Protein AF-A0A7X0CDZ0-F1 (afdb_monomer_lite)

Radius of gyration: 17.12 Å; chains: 1; bounding box: 44×34×47 Å

Organism: NCBI:txid373040

Foldseek 3Di:
DVVVVLVVLVVPLPADDPDDDDPDDDPDADAAEAEQEDAAPADLVVCVVVVPHDPSSVVLVVADDDVVSNHDYDYAGHPPDDGPDDDDD

pLDDT: mean 81.49, std 14.75, range [49.0, 97.25]

Sequence (89 aa):
MADDAALACVATNRDVSESPPSLFQDCRDVLHLSLFFDGTGNNWERDSATNSWSNVGRMFDAAIREKGKSIYPIYIAGVGTPYNGKAAS

Secondary structure (DSSP, 8-state):
-HHHHHHHHHHT--PPP-PPP-TT-------EEEEEEPPTT--HHHHTTTT---HHHHHHHTS---GGGTEEEEEEPPTTS---S----

Structure (mmCIF, N/CA/C/O backbone):
data_AF-A0A7X0CDZ0-F1
#
_entry.id   AF-A0A7X0CDZ0-F1
#
loop_
_atom_site.group_PDB
_atom_site.id
_atom_site.type_symbol
_atom_site.label_atom_id
_atom_site.label_alt_id
_atom_site.label_comp_id
_atom_site.label_asym_id
_atom_site.label_entity_id
_atom_site.label_seq_id
_atom_site.pdbx_PDB_ins_code
_atom_site.Cartn_x
_atom_site.Cartn_y
_atom_site.Cartn_z
_atom_site.occupancy
_atom_site.B_iso_or_equiv
_atom_site.auth_seq_id
_atom_site.auth_comp_id
_atom_site.auth_asym_id
_atom_site.auth_atom_id
_atom_site.pdbx_PDB_model_num
ATOM 1 N N . MET A 1 1 ? -7.113 16.362 -10.241 1.00 49.00 1 MET A N 1
ATOM 2 C CA . MET A 1 1 ? -6.554 16.318 -8.865 1.00 49.00 1 MET A CA 1
ATOM 3 C C . MET A 1 1 ? -6.190 14.904 -8.415 1.00 49.00 1 MET A C 1
ATOM 5 O O . MET A 1 1 ? -5.005 14.670 -8.262 1.00 49.00 1 MET A O 1
ATOM 9 N N . ALA A 1 2 ? -7.125 13.960 -8.208 1.00 50.09 2 ALA A N 1
ATOM 10 C CA . ALA A 1 2 ? -6.751 12.567 -7.879 1.00 50.09 2 ALA A CA 1
ATOM 11 C C . ALA A 1 2 ? -6.127 11.820 -9.079 1.00 50.09 2 ALA A C 1
ATOM 13 O O . ALA A 1 2 ? -5.177 11.063 -8.912 1.00 50.09 2 ALA A O 1
ATOM 14 N N . ASP A 1 3 ? -6.628 12.106 -10.282 1.00 59.75 3 ASP A N 1
ATOM 15 C CA . ASP A 1 3 ? -6.150 11.553 -11.555 1.00 59.75 3 ASP A CA 1
ATOM 16 C C . ASP A 1 3 ? -4.700 11.961 -11.868 1.00 59.75 3 ASP A C 1
ATOM 18 O O . ASP A 1 3 ? -3.842 11.109 -12.056 1.00 59.75 3 ASP A O 1
ATOM 22 N N . ASP A 1 4 ? -4.378 13.256 -11.778 1.00 58.44 4 ASP A N 1
ATOM 23 C CA . ASP A 1 4 ? -3.027 13.767 -12.060 1.00 58.44 4 ASP A CA 1
ATOM 24 C C . ASP A 1 4 ? -1.950 13.171 -11.142 1.00 58.44 4 ASP A C 1
ATOM 26 O O . ASP A 1 4 ? -0.826 12.934 -11.574 1.00 58.44 4 ASP A O 1
ATOM 30 N N . ALA A 1 5 ? -2.283 12.913 -9.872 1.00 57.03 5 ALA A N 1
ATOM 31 C CA . ALA A 1 5 ? -1.362 12.293 -8.922 1.00 57.03 5 ALA A CA 1
ATOM 32 C C . ALA A 1 5 ? -1.123 10.807 -9.243 1.00 57.03 5 ALA A C 1
ATOM 34 O O . ALA A 1 5 ? 0.009 10.328 -9.140 1.00 57.03 5 ALA A O 1
ATOM 35 N N . ALA A 1 6 ? -2.167 10.092 -9.675 1.00 57.34 6 ALA A N 1
ATOM 36 C CA . ALA A 1 6 ? -2.045 8.721 -10.158 1.00 57.34 6 ALA A CA 1
ATOM 37 C C . ALA A 1 6 ? -1.228 8.668 -11.462 1.00 57.34 6 ALA A C 1
ATOM 39 O O . ALA A 1 6 ? -0.289 7.879 -11.560 1.00 57.34 6 ALA A O 1
ATOM 40 N N . LEU A 1 7 ? -1.500 9.571 -12.410 1.00 60.31 7 LEU A N 1
ATOM 41 C CA . LEU A 1 7 ? -0.735 9.737 -13.650 1.00 60.31 7 LEU A CA 1
ATOM 42 C C . LEU A 1 7 ? 0.731 10.091 -13.389 1.00 60.31 7 LEU A C 1
ATOM 44 O O . LEU A 1 7 ? 1.614 9.549 -14.048 1.00 60.31 7 LEU A O 1
ATOM 48 N N . ALA A 1 8 ? 1.012 10.954 -12.413 1.00 61.09 8 ALA A N 1
ATOM 49 C CA . ALA A 1 8 ? 2.376 11.293 -12.024 1.00 61.09 8 ALA A CA 1
ATOM 50 C C . ALA A 1 8 ? 3.120 10.080 -11.447 1.00 61.09 8 ALA A C 1
ATOM 52 O O . ALA A 1 8 ? 4.274 9.858 -11.804 1.00 61.09 8 ALA A O 1
ATOM 53 N N . CYS A 1 9 ? 2.464 9.254 -10.621 1.00 57.25 9 CYS A N 1
ATOM 54 C CA . CYS A 1 9 ? 3.048 7.989 -10.162 1.00 57.25 9 CYS A CA 1
ATOM 55 C C . CYS A 1 9 ? 3.376 7.059 -11.339 1.00 57.25 9 CYS A C 1
ATOM 57 O O . CYS A 1 9 ? 4.498 6.558 -11.410 1.00 57.25 9 CYS A O 1
ATOM 59 N N . VAL A 1 10 ? 2.459 6.902 -12.302 1.00 60.50 10 VAL A N 1
ATOM 60 C CA . VAL A 1 10 ? 2.713 6.120 -13.529 1.00 60.50 10 VAL A CA 1
ATOM 61 C C . VAL A 1 10 ? 3.878 6.707 -14.329 1.00 60.50 10 VAL A C 1
ATOM 63 O O . VAL A 1 10 ? 4.736 5.973 -14.801 1.00 60.50 10 VAL A O 1
ATOM 66 N N . ALA A 1 11 ? 3.960 8.031 -14.460 1.00 58.66 11 ALA A N 1
ATOM 67 C CA . ALA A 1 11 ? 5.019 8.694 -15.220 1.00 58.66 11 ALA A CA 1
ATOM 68 C C . ALA A 1 11 ? 6.404 8.593 -14.555 1.00 58.66 11 ALA A C 1
ATOM 70 O O . ALA A 1 11 ? 7.423 8.752 -15.227 1.00 58.66 11 ALA A O 1
ATOM 71 N N . THR A 1 12 ? 6.467 8.323 -13.245 1.00 56.56 12 THR A N 1
ATOM 72 C CA . THR A 1 12 ? 7.736 8.044 -12.557 1.00 56.56 12 THR A CA 1
ATOM 73 C C . THR A 1 12 ? 8.244 6.617 -12.753 1.00 56.56 12 THR A C 1
ATOM 75 O O . THR A 1 12 ? 9.400 6.370 -12.400 1.00 56.56 12 THR A O 1
ATOM 78 N N . ASN A 1 13 ? 7.452 5.713 -13.349 1.00 60.72 13 ASN A N 1
ATOM 79 C CA . ASN A 1 13 ? 7.911 4.393 -13.786 1.00 60.72 13 ASN A CA 1
ATOM 80 C C . ASN A 1 13 ? 8.901 4.536 -14.949 1.00 60.72 13 ASN A C 1
ATOM 82 O O . ASN A 1 13 ? 8.541 4.494 -16.124 1.00 60.72 13 ASN A O 1
ATOM 86 N N . ARG A 1 14 ? 10.176 4.768 -14.618 1.00 61.44 14 ARG A N 1
ATOM 87 C CA . ARG A 1 14 ? 11.292 4.685 -15.567 1.00 61.44 14 ARG A CA 1
ATOM 88 C C . ARG A 1 14 ? 11.620 3.213 -15.797 1.00 61.44 14 ARG A C 1
ATOM 90 O O . ARG A 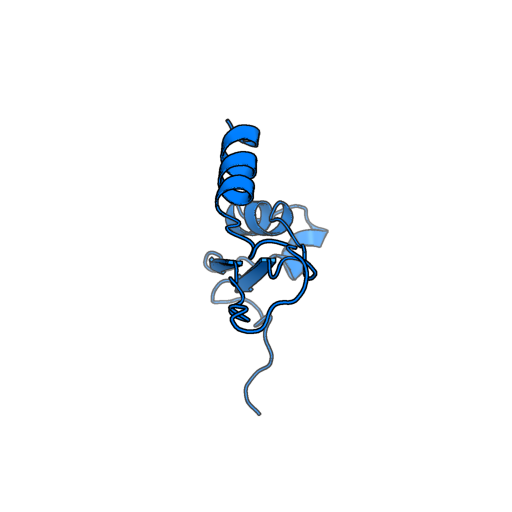1 14 ? 12.637 2.730 -15.312 1.00 61.44 14 ARG A O 1
ATOM 97 N N . ASP A 1 15 ? 10.750 2.517 -16.516 1.00 59.72 15 ASP A N 1
ATOM 98 C CA . ASP A 1 15 ? 11.029 1.151 -16.953 1.00 59.72 15 ASP A CA 1
ATOM 99 C C . ASP A 1 15 ? 12.223 1.149 -17.922 1.00 59.72 15 ASP A C 1
ATOM 101 O O . ASP A 1 15 ? 12.458 2.106 -18.673 1.00 59.72 15 ASP A O 1
ATOM 105 N N . VAL A 1 16 ? 13.017 0.079 -17.884 1.00 61.56 16 VAL A N 1
ATOM 106 C CA . VAL A 1 16 ? 14.122 -0.110 -18.828 1.00 61.56 16 VAL A CA 1
ATOM 107 C C . VAL A 1 16 ? 13.552 -0.314 -20.225 1.00 61.56 16 VAL A C 1
ATOM 109 O O . VAL A 1 16 ? 12.533 -0.974 -20.405 1.00 61.56 16 VAL A O 1
ATOM 112 N N . SER A 1 17 ? 14.182 0.303 -21.228 1.00 66.12 17 SER A N 1
ATOM 113 C CA . SER A 1 17 ? 13.661 0.267 -22.595 1.00 66.12 17 SER A CA 1
ATOM 114 C C . SER A 1 17 ? 13.528 -1.177 -23.089 1.00 66.12 17 SER A C 1
ATOM 116 O O . SER A 1 17 ? 14.501 -1.927 -23.005 1.00 66.12 17 SER A O 1
ATOM 118 N N . GLU A 1 18 ? 12.399 -1.526 -23.711 1.00 67.31 18 GLU A N 1
ATOM 119 C CA . GLU A 1 18 ? 12.173 -2.835 -24.356 1.00 67.31 18 GLU A CA 1
ATOM 120 C C . GLU A 1 18 ? 12.981 -3.026 -25.660 1.00 67.31 18 GLU A C 1
ATOM 122 O O . GLU A 1 18 ? 12.570 -3.732 -26.582 1.00 67.31 18 GLU A O 1
ATOM 127 N N . SER A 1 19 ? 14.123 -2.350 -25.800 1.00 68.06 19 SER A N 1
ATOM 128 C CA . SER A 1 19 ? 14.923 -2.422 -27.018 1.00 68.06 19 SER A CA 1
ATOM 129 C C . SER A 1 19 ? 15.561 -3.814 -27.195 1.00 68.06 19 SER A C 1
ATOM 131 O O . SER A 1 19 ? 15.855 -4.496 -26.208 1.00 68.06 19 SER A O 1
ATOM 133 N N . PRO A 1 20 ? 15.764 -4.271 -28.449 1.00 72.12 20 PRO A N 1
ATOM 134 C CA . PRO A 1 20 ? 16.253 -5.618 -28.728 1.00 72.12 20 PRO A CA 1
ATOM 135 C C . PRO A 1 20 ? 17.612 -5.917 -28.080 1.00 72.12 20 PRO A C 1
ATOM 137 O O . PRO A 1 20 ? 18.436 -5.006 -27.939 1.00 72.12 20 PRO A O 1
ATOM 140 N N . PRO A 1 21 ? 17.891 -7.194 -27.755 1.00 70.25 21 PRO A N 1
ATOM 141 C CA . PRO A 1 21 ? 19.136 -7.559 -27.113 1.00 70.25 21 PRO A CA 1
ATOM 142 C C . PRO A 1 21 ? 20.406 -7.165 -27.869 1.00 70.25 21 PRO A C 1
ATOM 144 O O . PRO A 1 21 ? 20.511 -7.383 -29.074 1.00 70.25 21 PRO A O 1
ATOM 147 N N . SER A 1 22 ? 21.384 -6.587 -27.159 1.00 75.56 22 SER A N 1
ATOM 148 C CA . SER A 1 22 ? 22.668 -6.135 -27.717 1.00 75.56 22 SER A CA 1
ATOM 149 C C . SER A 1 22 ? 23.844 -6.480 -26.797 1.00 75.56 22 SER A C 1
ATOM 151 O O . SER A 1 22 ? 23.665 -6.693 -25.599 1.00 75.56 22 SER A O 1
ATOM 153 N N . LEU A 1 23 ? 25.064 -6.513 -27.350 1.00 73.38 23 LEU A N 1
ATOM 154 C CA . LEU A 1 23 ? 26.303 -6.922 -26.659 1.00 73.38 23 LEU A CA 1
ATOM 155 C C . LEU A 1 23 ? 26.673 -6.065 -25.428 1.00 73.38 23 LEU A C 1
ATOM 157 O O . LEU A 1 23 ? 27.568 -6.444 -24.678 1.00 73.38 23 LEU A O 1
ATOM 161 N N . PHE A 1 24 ? 25.986 -4.939 -25.211 1.00 71.12 24 PHE A N 1
ATOM 162 C CA . PHE A 1 24 ? 26.197 -4.017 -24.090 1.00 71.12 24 PHE A CA 1
ATOM 163 C C . PHE A 1 24 ? 24.884 -3.645 -23.388 1.00 71.12 24 PHE A C 1
ATOM 165 O O . PHE A 1 24 ? 24.737 -2.526 -22.896 1.00 71.12 24 PHE A O 1
ATOM 172 N N . GLN A 1 25 ? 23.904 -4.551 -23.384 1.00 70.44 25 GLN A N 1
ATOM 173 C CA . GLN A 1 25 ? 22.635 -4.293 -22.715 1.00 70.44 25 GLN A CA 1
ATOM 174 C C . GLN A 1 25 ? 22.788 -4.091 -21.207 1.00 70.44 25 GLN A C 1
ATOM 176 O O . GLN A 1 25 ? 23.507 -4.819 -20.523 1.00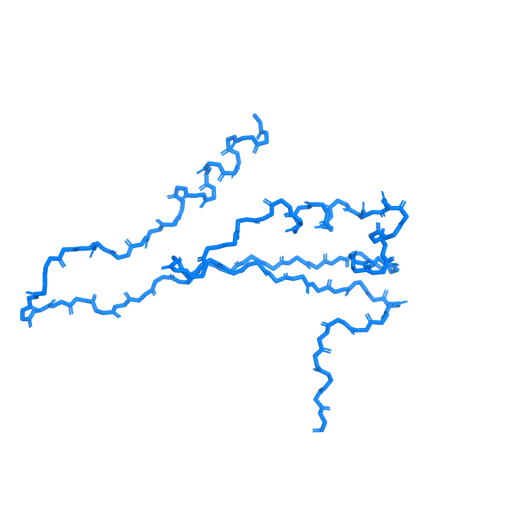 70.44 25 GLN A O 1
ATOM 181 N N . ASP A 1 26 ? 22.059 -3.099 -20.706 1.00 68.44 26 ASP A N 1
ATOM 182 C CA . ASP A 1 26 ? 21.900 -2.836 -19.286 1.00 68.44 26 ASP A CA 1
ATOM 183 C C . ASP A 1 26 ? 20.714 -3.649 -18.754 1.00 68.44 26 ASP A C 1
ATOM 185 O O . ASP A 1 26 ? 19.568 -3.357 -19.083 1.00 68.44 26 ASP A O 1
ATOM 189 N N . CYS A 1 27 ? 20.990 -4.683 -17.956 1.00 74.31 27 CYS A N 1
ATOM 190 C CA . CYS A 1 27 ? 19.972 -5.569 -17.374 1.00 74.31 27 CYS A CA 1
ATOM 191 C C . CYS A 1 27 ? 19.457 -5.079 -16.011 1.00 74.31 27 CYS A C 1
ATOM 193 O O . CYS A 1 27 ? 19.012 -5.883 -15.192 1.00 74.31 27 CYS A O 1
ATOM 195 N N . ARG A 1 28 ? 19.618 -3.791 -15.696 1.00 76.50 28 ARG A N 1
ATOM 196 C CA . ARG A 1 28 ? 19.052 -3.217 -14.472 1.00 76.50 28 ARG A CA 1
ATOM 197 C C . ARG A 1 28 ? 17.532 -3.237 -14.561 1.00 76.50 28 ARG A C 1
ATOM 199 O O . ARG A 1 28 ? 16.981 -3.035 -15.629 1.00 76.50 28 ARG A O 1
ATOM 206 N N . ASP A 1 29 ? 16.883 -3.400 -13.420 1.00 75.75 29 ASP A N 1
ATOM 207 C CA . ASP A 1 29 ? 15.446 -3.195 -13.273 1.00 75.75 29 ASP A CA 1
ATOM 208 C C . ASP A 1 29 ? 15.201 -2.027 -12.319 1.00 75.75 29 ASP A C 1
ATOM 210 O O . ASP A 1 29 ? 15.978 -1.791 -11.386 1.00 75.75 29 ASP A O 1
ATOM 214 N N . VAL A 1 30 ? 14.101 -1.305 -12.531 1.00 80.38 30 VAL A N 1
ATOM 215 C CA . VAL A 1 30 ? 13.624 -0.290 -11.590 1.00 80.38 30 VAL A CA 1
ATOM 216 C C . VAL A 1 30 ? 12.467 -0.876 -10.792 1.00 80.38 30 VAL A C 1
ATOM 218 O O . VAL A 1 30 ? 11.493 -1.372 -11.347 1.00 80.38 30 VAL A O 1
ATOM 221 N N . LEU A 1 31 ? 12.593 -0.844 -9.465 1.00 86.31 31 LEU A N 1
ATOM 222 C CA . LEU A 1 31 ? 11.548 -1.293 -8.550 1.00 86.31 31 LEU A CA 1
ATOM 223 C C . LEU A 1 31 ? 10.783 -0.088 -8.008 1.00 86.31 31 LEU A C 1
ATOM 225 O O . LEU A 1 31 ? 11.376 0.827 -7.432 1.00 86.31 31 LEU A O 1
ATOM 229 N N . HIS A 1 32 ? 9.460 -0.132 -8.117 1.00 88.31 32 HIS A N 1
ATOM 230 C CA . HIS A 1 32 ? 8.567 0.892 -7.593 1.00 88.31 32 HIS A CA 1
ATOM 231 C C . HIS A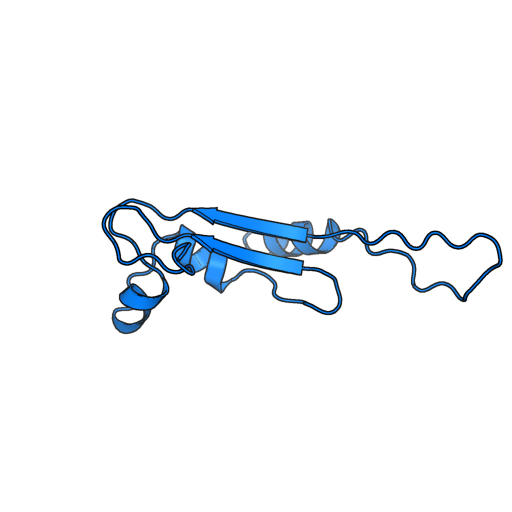 1 32 ? 7.878 0.372 -6.338 1.00 88.31 32 HIS A C 1
ATOM 233 O O . HIS A 1 32 ? 6.940 -0.420 -6.406 1.00 88.31 32 HIS A O 1
ATOM 239 N N . LEU A 1 33 ? 8.369 0.803 -5.176 1.00 90.88 33 LEU A N 1
ATOM 240 C CA . LEU A 1 33 ? 7.842 0.398 -3.874 1.00 90.88 33 LEU A CA 1
ATOM 241 C C . LEU A 1 33 ? 7.023 1.535 -3.262 1.00 90.88 33 LEU A C 1
ATOM 243 O O . LEU A 1 33 ? 7.546 2.623 -3.023 1.00 90.88 33 LEU A O 1
ATOM 247 N N . SER A 1 34 ? 5.753 1.275 -2.960 1.00 93.62 34 SER A N 1
ATOM 248 C CA . SER A 1 34 ? 4.896 2.206 -2.215 1.00 93.62 34 SER A CA 1
ATOM 249 C C . SER A 1 34 ? 4.553 1.611 -0.856 1.00 93.62 34 SER A C 1
ATOM 251 O O . SER A 1 34 ? 3.900 0.573 -0.783 1.00 93.62 34 SER A O 1
ATOM 253 N N . LEU A 1 35 ? 5.001 2.252 0.224 1.00 95.56 35 LEU A N 1
ATOM 254 C CA . LEU A 1 35 ? 4.804 1.779 1.596 1.00 95.56 35 LEU A CA 1
ATOM 255 C C . LEU A 1 35 ? 3.699 2.589 2.283 1.00 95.56 35 LEU A C 1
ATOM 257 O O . LEU A 1 35 ? 3.791 3.812 2.373 1.00 95.56 35 LEU A O 1
ATOM 261 N N . PHE A 1 36 ? 2.679 1.904 2.799 1.00 96.75 36 PHE A N 1
ATOM 262 C CA . PHE A 1 36 ? 1.513 2.511 3.440 1.00 96.75 36 PHE A CA 1
ATOM 263 C C . PHE A 1 36 ? 1.443 2.097 4.910 1.00 96.75 36 PHE A C 1
ATOM 265 O O . PHE A 1 36 ? 1.004 0.995 5.227 1.00 96.75 36 PHE A O 1
ATOM 272 N N . PHE A 1 37 ? 1.880 2.984 5.805 1.00 97.12 37 PHE A N 1
ATOM 273 C CA . PHE A 1 37 ? 1.801 2.788 7.254 1.00 97.12 37 PHE A CA 1
ATOM 274 C C . PHE A 1 37 ? 0.494 3.362 7.787 1.00 97.12 37 PHE A C 1
ATOM 276 O O . PHE A 1 37 ? 0.275 4.572 7.707 1.00 97.12 37 PHE A O 1
ATOM 283 N N . ASP A 1 38 ? -0.381 2.508 8.310 1.00 97.25 38 ASP A N 1
ATOM 284 C CA . ASP A 1 38 ? -1.665 2.961 8.838 1.00 97.25 38 ASP A CA 1
ATOM 285 C C . ASP A 1 38 ? -1.568 3.478 10.283 1.00 97.25 38 ASP A C 1
ATOM 287 O O . ASP A 1 38 ? -0.617 3.213 11.021 1.00 97.25 38 ASP A O 1
ATOM 291 N N . GLY A 1 39 ? -2.581 4.238 10.688 1.00 95.94 39 GLY A N 1
ATOM 292 C CA . GLY A 1 39 ? -2.707 4.792 12.030 1.00 95.94 39 GLY A CA 1
ATOM 293 C C . GLY A 1 39 ? -3.085 3.750 13.082 1.00 95.94 39 GLY A C 1
ATOM 294 O O . GLY A 1 39 ? -3.644 2.699 12.778 1.00 95.94 39 GLY A O 1
ATOM 295 N N . THR A 1 40 ? -2.813 4.065 14.347 1.00 96.94 40 THR A N 1
ATOM 296 C CA . THR A 1 40 ? -3.183 3.244 15.509 1.00 96.94 40 THR A CA 1
ATOM 297 C C . THR A 1 40 ? -4.628 2.762 15.437 1.00 96.94 40 THR A C 1
ATOM 299 O O . THR A 1 40 ? -5.543 3.554 15.226 1.00 96.94 40 THR A O 1
ATOM 302 N N . GLY A 1 41 ? -4.834 1.466 15.662 1.00 95.69 41 GLY A N 1
ATOM 303 C CA . GLY A 1 41 ? -6.161 0.868 15.663 1.00 95.69 41 GLY A CA 1
ATOM 304 C C . GLY A 1 41 ? -6.751 0.619 14.276 1.00 95.69 41 GLY A C 1
ATOM 305 O O . GLY A 1 41 ? -7.789 -0.029 14.232 1.00 95.69 41 GLY A O 1
ATOM 306 N N . ASN A 1 42 ? -6.107 1.020 13.173 1.00 96.75 42 ASN A N 1
ATOM 307 C CA . ASN A 1 42 ? -6.589 0.771 11.809 1.00 96.75 42 ASN A CA 1
ATOM 308 C C . ASN A 1 42 ? -5.956 -0.480 11.194 1.00 96.75 42 ASN A C 1
ATOM 310 O O . ASN A 1 42 ? -4.760 -0.740 11.351 1.00 96.75 42 ASN A O 1
ATOM 314 N N . ASN A 1 43 ? -6.764 -1.242 10.464 1.00 96.12 43 ASN A N 1
ATOM 315 C CA . ASN A 1 43 ? -6.324 -2.424 9.740 1.00 96.12 43 ASN A CA 1
ATOM 316 C C . ASN A 1 43 ? -7.184 -2.604 8.484 1.00 96.12 43 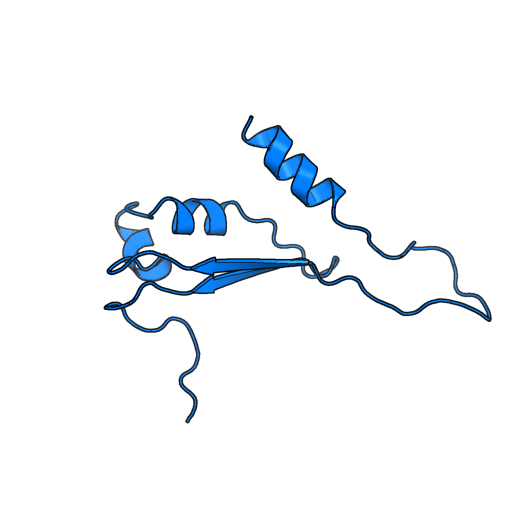ASN A C 1
ATOM 318 O O . ASN A 1 43 ? -8.367 -2.910 8.578 1.00 96.12 43 ASN A O 1
ATOM 322 N N . TRP A 1 44 ? -6.580 -2.441 7.308 1.00 94.94 44 TRP A N 1
ATOM 323 C CA . TRP A 1 44 ? -7.276 -2.472 6.021 1.00 94.94 44 TRP A CA 1
ATOM 324 C C . TRP A 1 44 ? -8.071 -3.766 5.804 1.00 94.94 44 TRP A C 1
ATOM 326 O O . TRP A 1 44 ? -9.225 -3.715 5.394 1.00 94.94 44 TRP A O 1
ATOM 336 N N . GLU A 1 45 ? -7.514 -4.927 6.138 1.00 91.69 45 GLU A N 1
ATOM 337 C CA . GLU A 1 45 ? -8.213 -6.200 5.941 1.00 91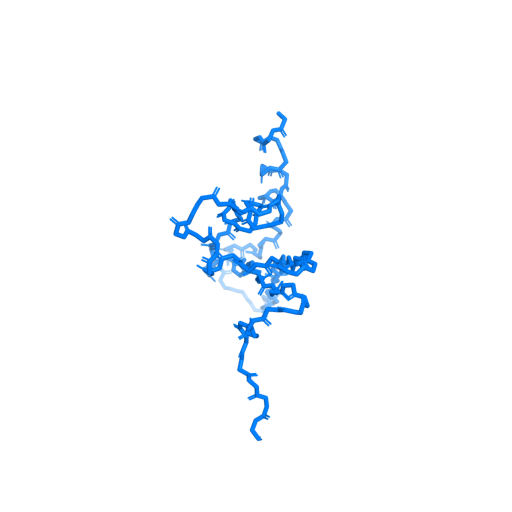.69 45 GLU A CA 1
ATOM 338 C C . GLU A 1 45 ? -9.410 -6.337 6.893 1.00 91.69 45 GLU A C 1
ATOM 340 O O . GLU A 1 45 ? -10.531 -6.612 6.461 1.00 91.69 45 GLU A O 1
ATOM 345 N N . ARG A 1 46 ? -9.203 -6.059 8.185 1.00 91.06 46 ARG A N 1
ATOM 346 C CA . ARG A 1 46 ? -10.261 -6.135 9.205 1.00 91.06 46 ARG A CA 1
ATOM 347 C C . ARG A 1 46 ? -11.373 -5.110 8.965 1.00 91.06 46 ARG A C 1
ATOM 349 O O . ARG A 1 46 ? -12.547 -5.425 9.141 1.00 91.06 46 ARG A O 1
ATOM 356 N N . ASP A 1 47 ? -11.007 -3.895 8.568 1.00 90.31 47 ASP A N 1
ATOM 357 C CA . ASP A 1 47 ? -11.923 -2.756 8.440 1.00 90.31 47 ASP A CA 1
ATOM 358 C C . ASP A 1 47 ? -12.654 -2.738 7.080 1.00 90.31 47 ASP A C 1
ATOM 360 O O . ASP A 1 47 ? -13.507 -1.879 6.838 1.00 90.31 47 ASP A O 1
ATOM 364 N N . SER A 1 48 ? -12.350 -3.700 6.195 1.00 87.06 48 SER A N 1
ATOM 365 C CA . SER A 1 48 ? -13.003 -3.859 4.889 1.00 87.06 48 SER A CA 1
ATOM 366 C C . SER A 1 48 ? -14.485 -4.207 5.025 1.00 87.06 48 SER A C 1
ATOM 368 O O . SER A 1 48 ? -15.320 -3.640 4.322 1.00 87.06 48 SER A O 1
ATOM 370 N N . ALA A 1 49 ? -14.839 -5.061 5.990 1.00 83.75 49 ALA A N 1
ATOM 371 C CA . ALA A 1 49 ? -16.220 -5.503 6.194 1.00 83.75 49 ALA A CA 1
ATOM 372 C C . ALA A 1 49 ? -17.178 -4.356 6.574 1.00 83.75 49 ALA A C 1
ATOM 374 O O . ALA A 1 49 ? -18.374 -4.424 6.298 1.00 83.75 49 ALA A O 1
ATOM 375 N N . THR A 1 50 ? -16.656 -3.298 7.197 1.00 87.56 50 THR A N 1
ATOM 376 C CA . THR A 1 50 ? -17.425 -2.144 7.681 1.00 87.56 50 THR A CA 1
ATOM 377 C C . THR A 1 50 ? -17.273 -0.902 6.801 1.00 87.56 50 THR A C 1
ATOM 379 O O . THR A 1 50 ? -17.817 0.145 7.148 1.00 87.56 50 THR A O 1
ATOM 382 N N . ASN A 1 51 ? -16.550 -0.985 5.673 1.00 81.69 51 ASN A N 1
ATOM 383 C CA . ASN A 1 51 ? -16.209 0.160 4.812 1.00 81.69 51 ASN A CA 1
ATOM 384 C C . ASN A 1 51 ? -15.600 1.349 5.582 1.00 81.69 51 ASN A C 1
ATOM 386 O O . ASN A 1 51 ? -15.764 2.515 5.212 1.00 81.69 51 ASN A O 1
ATOM 390 N N . SER A 1 52 ? -14.880 1.062 6.667 1.00 90.06 52 SER A N 1
ATOM 391 C CA . SER A 1 52 ? -14.332 2.070 7.578 1.00 90.06 52 SER A CA 1
ATOM 392 C C . SER A 1 52 ? -12.831 2.273 7.384 1.00 90.06 52 SER A C 1
ATOM 394 O O . SER A 1 52 ? -12.132 2.651 8.320 1.00 90.06 52 SER A O 1
ATOM 396 N N . TRP A 1 53 ? -12.323 2.029 6.172 1.00 93.88 53 TRP A N 1
ATOM 397 C CA . TRP A 1 53 ? -10.914 2.243 5.859 1.00 93.88 53 TRP A CA 1
ATOM 398 C C . TRP A 1 53 ? -10.483 3.678 6.137 1.00 93.88 53 TRP A C 1
ATOM 400 O O . TRP A 1 53 ? -11.131 4.642 5.699 1.00 93.88 53 TRP A O 1
ATOM 410 N N . SER A 1 54 ? -9.332 3.791 6.798 1.00 95.94 54 SER A N 1
ATOM 411 C CA . SER A 1 54 ? -8.591 5.038 6.934 1.00 95.94 54 SER A CA 1
ATOM 412 C C . SER A 1 54 ? -8.213 5.593 5.557 1.00 95.94 54 SER A C 1
ATOM 414 O O . SER A 1 54 ? -8.246 4.891 4.541 1.00 95.94 54 SER A O 1
ATOM 416 N N . ASN A 1 55 ? -7.787 6.854 5.507 1.00 96.50 55 ASN A N 1
ATOM 417 C CA . ASN A 1 55 ? -7.267 7.423 4.264 1.00 96.50 55 ASN A CA 1
ATOM 418 C C . ASN A 1 55 ? -6.070 6.619 3.729 1.00 96.50 55 ASN A C 1
ATOM 420 O O . ASN A 1 55 ? -5.962 6.438 2.522 1.00 96.50 55 ASN A O 1
ATOM 424 N N . VAL A 1 56 ? -5.222 6.075 4.608 1.00 96.69 56 VAL A N 1
ATOM 425 C CA . VAL A 1 56 ? -4.091 5.228 4.205 1.00 96.69 56 VAL A CA 1
ATOM 426 C C . VAL A 1 56 ? -4.579 3.923 3.582 1.00 96.69 56 VAL A C 1
ATOM 428 O O . VAL A 1 56 ? -4.109 3.557 2.507 1.00 96.69 56 VAL A O 1
ATOM 431 N N . GLY A 1 57 ? -5.564 3.263 4.200 1.00 95.56 57 GLY A N 1
ATOM 432 C CA . GLY A 1 57 ? -6.195 2.070 3.637 1.00 95.56 57 GLY A CA 1
ATOM 433 C C . GLY A 1 57 ? -6.815 2.327 2.258 1.00 95.56 57 GLY A C 1
ATOM 434 O O . GLY A 1 57 ? -6.630 1.529 1.345 1.00 95.56 57 GLY A O 1
ATOM 435 N N . ARG A 1 58 ? -7.472 3.478 2.068 1.00 95.38 58 ARG A N 1
ATOM 436 C CA . ARG A 1 58 ? -8.041 3.880 0.766 1.00 95.38 58 ARG A CA 1
ATOM 437 C C . ARG A 1 58 ? -6.971 4.164 -0.288 1.00 95.38 58 ARG A C 1
ATOM 439 O O . ARG A 1 58 ? -7.139 3.792 -1.442 1.00 95.38 58 ARG A O 1
ATOM 446 N N . MET A 1 59 ? -5.869 4.814 0.090 1.00 95.62 59 MET A N 1
ATOM 447 C CA . MET A 1 59 ? -4.748 5.046 -0.827 1.00 95.62 59 MET A CA 1
ATOM 448 C C . MET A 1 59 ? -4.070 3.735 -1.231 1.00 95.62 59 MET A C 1
ATOM 450 O O . MET A 1 59 ? -3.727 3.572 -2.398 1.00 95.62 59 MET A O 1
ATOM 454 N N . PHE A 1 60 ? -3.900 2.799 -0.291 1.00 95.56 60 PHE A N 1
ATOM 455 C CA . PHE A 1 60 ? -3.390 1.467 -0.605 1.00 95.56 60 PHE A CA 1
ATOM 456 C C . PHE A 1 60 ? -4.331 0.729 -1.557 1.00 95.56 60 PHE A C 1
ATOM 458 O O . PHE A 1 60 ? -3.868 0.145 -2.532 1.00 95.56 60 PHE A O 1
ATOM 465 N N . ASP A 1 61 ? -5.641 0.763 -1.313 1.00 93.62 61 ASP A N 1
ATOM 466 C CA . ASP A 1 61 ? -6.637 0.158 -2.201 1.00 93.62 61 ASP A CA 1
ATOM 467 C C . ASP A 1 61 ? -6.520 0.702 -3.635 1.00 93.62 61 ASP A C 1
ATOM 469 O O . ASP A 1 61 ? -6.353 -0.073 -4.576 1.00 93.62 61 ASP A O 1
ATOM 473 N N . ALA A 1 62 ? -6.427 2.027 -3.780 1.00 93.19 62 ALA A N 1
ATOM 474 C CA . ALA A 1 62 ? -6.263 2.710 -5.064 1.00 93.19 62 ALA A CA 1
ATOM 475 C C . ALA A 1 62 ? -4.860 2.586 -5.699 1.00 93.19 62 ALA A C 1
ATOM 477 O O . ALA A 1 62 ? -4.648 3.075 -6.810 1.00 93.19 62 ALA A O 1
ATOM 478 N N . ALA A 1 63 ? -3.883 1.974 -5.023 1.00 92.31 63 ALA A N 1
ATOM 479 C CA . ALA A 1 63 ? -2.516 1.893 -5.523 1.00 92.31 63 ALA A CA 1
ATOM 480 C C . ALA A 1 63 ? -2.387 0.963 -6.744 1.00 92.31 63 ALA A C 1
ATOM 482 O O . ALA A 1 63 ? -3.009 -0.101 -6.827 1.00 92.31 63 ALA A O 1
ATOM 483 N N . ILE A 1 64 ? -1.504 1.340 -7.670 1.00 90.31 64 ILE A N 1
ATOM 484 C CA . ILE A 1 64 ? -1.200 0.558 -8.874 1.00 90.31 64 ILE A CA 1
ATOM 485 C C . ILE A 1 64 ? -0.513 -0.753 -8.482 1.00 90.31 64 ILE A C 1
ATOM 487 O O . ILE A 1 64 ? 0.403 -0.770 -7.661 1.00 90.31 64 ILE A O 1
ATOM 491 N N . ARG A 1 65 ? -0.959 -1.860 -9.085 1.00 89.94 65 ARG A N 1
ATOM 492 C CA . ARG A 1 65 ? -0.450 -3.218 -8.843 1.00 89.94 65 ARG A CA 1
ATOM 493 C C . ARG A 1 65 ? -0.083 -3.875 -10.168 1.00 89.94 65 ARG A C 1
ATOM 495 O O . ARG A 1 65 ? -0.871 -4.627 -10.734 1.00 89.94 65 ARG A O 1
ATOM 502 N N . GLU A 1 66 ? 1.128 -3.615 -10.645 1.00 86.06 66 GLU A N 1
ATOM 503 C CA . GLU A 1 66 ? 1.631 -4.163 -11.908 1.00 86.06 66 GLU A CA 1
ATOM 504 C C . GLU A 1 66 ? 2.946 -4.911 -11.677 1.00 86.06 66 GLU A C 1
ATOM 506 O O . GLU A 1 66 ? 4.039 -4.369 -11.832 1.00 86.06 66 GLU A O 1
ATOM 511 N N . LYS A 1 67 ? 2.842 -6.198 -11.320 1.00 76.31 67 LYS A N 1
ATOM 512 C CA . LYS A 1 67 ? 4.014 -7.059 -11.074 1.00 76.31 67 LYS A CA 1
ATOM 513 C C . LYS A 1 67 ? 4.930 -7.179 -12.295 1.00 76.31 67 LYS A C 1
ATOM 515 O O . LYS A 1 67 ? 6.136 -7.288 -12.130 1.00 76.31 67 LYS A O 1
ATOM 520 N N . GLY A 1 68 ? 4.362 -7.135 -13.504 1.00 79.44 68 GLY A N 1
ATOM 521 C CA . GLY A 1 68 ? 5.125 -7.159 -14.757 1.00 79.44 68 GLY A CA 1
ATOM 522 C C . GLY A 1 68 ? 5.970 -5.904 -15.001 1.00 79.44 68 GLY A C 1
ATOM 523 O O . GLY A 1 68 ? 6.898 -5.967 -15.792 1.00 79.44 68 GLY A O 1
ATOM 524 N N . LYS A 1 69 ? 5.681 -4.800 -14.298 1.00 79.88 69 LYS A N 1
ATOM 525 C CA . LYS A 1 69 ? 6.442 -3.539 -14.335 1.00 79.88 69 LYS A CA 1
ATOM 526 C C . LYS A 1 69 ? 7.113 -3.224 -12.998 1.00 79.88 69 LYS A C 1
ATOM 528 O O . LYS A 1 69 ? 7.357 -2.070 -12.661 1.00 79.88 69 LYS A O 1
ATOM 533 N N . SER A 1 70 ? 7.328 -4.250 -12.175 1.00 86.75 70 SER A N 1
ATOM 534 C CA . SER A 1 70 ? 7.992 -4.106 -10.879 1.00 86.75 70 SER A CA 1
ATOM 535 C C . SER A 1 70 ? 7.358 -3.065 -9.932 1.00 86.75 70 SER A C 1
ATOM 537 O O . SER A 1 70 ? 8.064 -2.443 -9.133 1.00 86.75 70 SER A O 1
ATOM 539 N N . ILE A 1 71 ? 6.027 -2.897 -9.980 1.00 88.19 71 ILE A N 1
ATOM 540 C CA . ILE A 1 71 ? 5.270 -1.985 -9.104 1.00 88.19 71 ILE A CA 1
ATOM 541 C C . ILE A 1 71 ? 4.609 -2.759 -7.960 1.00 88.19 71 ILE A C 1
ATOM 543 O O . ILE A 1 71 ? 3.725 -3.595 -8.183 1.00 88.19 71 ILE A O 1
ATOM 547 N N . TYR A 1 72 ? 5.005 -2.445 -6.725 1.00 91.25 72 TYR A N 1
ATOM 548 C CA . TYR A 1 72 ? 4.595 -3.155 -5.514 1.00 91.25 72 TYR A CA 1
ATOM 549 C C . TYR A 1 72 ? 4.126 -2.190 -4.412 1.00 91.25 72 TYR A C 1
ATOM 551 O O . TYR A 1 72 ? 4.948 -1.590 -3.709 1.00 91.25 72 TYR A O 1
ATOM 559 N N . PRO A 1 73 ? 2.807 -2.065 -4.191 1.00 94.38 73 PRO A N 1
ATOM 560 C CA . PRO A 1 73 ? 2.281 -1.424 -2.999 1.00 94.38 73 PRO A CA 1
ATOM 561 C C . PRO A 1 73 ? 2.271 -2.409 -1.823 1.00 94.38 73 PRO A C 1
ATOM 563 O O . PRO A 1 73 ? 1.847 -3.559 -1.956 1.00 94.38 73 PRO A O 1
ATOM 566 N N . ILE A 1 74 ? 2.709 -1.947 -0.655 1.00 94.75 74 ILE A N 1
ATOM 567 C CA . ILE A 1 74 ? 2.796 -2.723 0.585 1.00 94.75 74 ILE A CA 1
ATOM 568 C C . ILE A 1 74 ? 2.044 -1.967 1.675 1.00 94.75 74 ILE A C 1
ATOM 570 O O . ILE A 1 74 ? 2.358 -0.816 1.977 1.00 94.75 74 ILE A O 1
ATOM 574 N N . TYR A 1 75 ? 1.067 -2.633 2.284 1.00 96.38 75 TYR A N 1
ATOM 575 C CA . TYR A 1 75 ? 0.322 -2.117 3.425 1.00 96.38 75 TYR A CA 1
ATOM 576 C C . TYR A 1 75 ? 0.893 -2.657 4.736 1.00 96.38 75 TYR A C 1
ATOM 578 O O . TYR A 1 75 ? 1.175 -3.851 4.854 1.00 96.38 75 TYR A O 1
ATOM 586 N N . ILE A 1 76 ? 1.028 -1.784 5.729 1.00 96.88 76 ILE A N 1
ATOM 587 C CA . ILE A 1 76 ? 1.471 -2.104 7.081 1.00 96.88 76 ILE A CA 1
ATOM 588 C C . ILE A 1 76 ? 0.355 -1.691 8.039 1.00 96.88 76 ILE A C 1
ATOM 590 O O . ILE A 1 76 ? 0.016 -0.508 8.133 1.00 96.88 76 ILE A O 1
ATOM 594 N N . ALA A 1 77 ? -0.213 -2.676 8.739 1.00 96.88 77 ALA A N 1
ATOM 595 C CA . ALA A 1 77 ? -1.297 -2.444 9.684 1.00 96.88 77 ALA A CA 1
ATOM 596 C C . ALA A 1 77 ? -0.860 -1.529 10.836 1.00 96.88 77 ALA A C 1
ATOM 598 O O . ALA A 1 77 ? 0.288 -1.561 11.289 1.00 96.88 77 ALA A O 1
ATOM 599 N N . GLY A 1 78 ? -1.805 -0.731 11.325 1.00 96.81 78 GLY A N 1
ATOM 600 C CA . GLY A 1 78 ? -1.581 0.164 12.443 1.00 96.81 78 GLY A CA 1
ATOM 601 C C . GLY A 1 78 ? -1.315 -0.586 13.741 1.00 96.81 78 GLY A C 1
ATOM 602 O O . GLY A 1 78 ? -1.833 -1.683 13.981 1.00 96.81 78 GLY A O 1
ATOM 603 N N . VAL A 1 79 ? -0.533 0.030 14.625 1.00 96.06 79 VAL A N 1
ATOM 604 C CA . VAL A 1 79 ? -0.269 -0.522 15.961 1.00 96.06 79 VAL A CA 1
ATOM 605 C C . VAL A 1 79 ? -1.570 -0.736 16.744 1.00 96.06 79 VAL A C 1
ATOM 607 O O . VAL A 1 79 ? -2.550 -0.013 16.564 1.00 96.06 79 VAL A O 1
ATOM 610 N N . GLY A 1 80 ? -1.591 -1.744 17.620 1.00 95.19 80 GLY A N 1
ATOM 611 C CA . GLY A 1 80 ? -2.801 -2.123 18.362 1.00 95.19 80 GLY A CA 1
ATOM 612 C C . GLY A 1 80 ? -3.818 -2.927 17.541 1.00 95.19 80 GLY A C 1
ATOM 613 O O . GLY A 1 80 ? -4.944 -3.121 17.989 1.00 95.19 80 GLY A O 1
ATOM 614 N N . THR A 1 81 ? -3.437 -3.407 16.354 1.00 94.06 81 THR A N 1
ATOM 615 C CA . THR A 1 81 ? -4.231 -4.335 15.536 1.00 94.06 81 THR A CA 1
ATOM 616 C C . THR A 1 81 ? -3.447 -5.621 15.251 1.00 94.06 81 THR A C 1
ATOM 618 O O . THR A 1 81 ? -2.230 -5.641 15.459 1.00 94.06 81 THR A O 1
ATOM 621 N N . PRO A 1 82 ? -4.104 -6.714 14.810 1.00 92.62 82 PRO A N 1
ATOM 622 C CA . PRO A 1 82 ? -3.394 -7.909 14.369 1.00 92.62 82 PRO A CA 1
ATOM 623 C C . PRO A 1 82 ? -2.369 -7.584 13.279 1.00 92.62 82 PRO A C 1
ATOM 625 O O . PRO A 1 82 ? -2.663 -6.849 12.335 1.00 92.62 82 PRO A O 1
ATOM 628 N N . TYR A 1 83 ? -1.168 -8.145 13.414 1.00 90.25 83 TYR A N 1
ATOM 629 C CA . TYR A 1 83 ? -0.105 -7.962 12.433 1.00 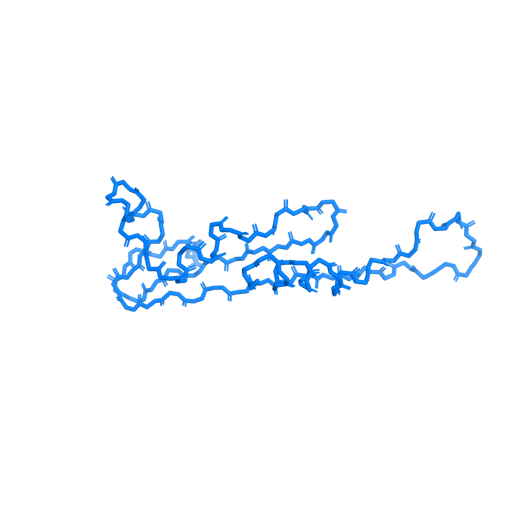90.25 83 TYR A CA 1
ATOM 630 C C . TYR A 1 83 ? -0.482 -8.625 11.104 1.00 90.25 83 TYR A C 1
ATOM 632 O O . TYR A 1 83 ? -0.890 -9.783 11.082 1.00 90.25 83 TYR A O 1
ATOM 640 N N . ASN A 1 84 ? -0.325 -7.895 10.000 1.00 90.25 84 ASN A N 1
ATOM 641 C CA . ASN A 1 84 ? -0.676 -8.351 8.653 1.00 90.25 84 ASN A CA 1
ATOM 642 C C . ASN A 1 84 ? 0.519 -8.933 7.868 1.00 90.25 84 ASN A C 1
ATOM 644 O O . ASN A 1 84 ? 0.404 -9.202 6.673 1.00 90.25 84 ASN A O 1
ATOM 648 N N . GLY A 1 85 ? 1.675 -9.105 8.517 1.00 84.56 85 GLY A N 1
ATOM 649 C CA . GLY A 1 85 ? 2.841 -9.791 7.958 1.00 84.56 85 GLY A CA 1
ATOM 650 C C . GLY A 1 85 ? 3.061 -11.171 8.580 1.00 84.56 85 GLY A C 1
ATOM 651 O O . GLY A 1 85 ? 2.338 -11.605 9.476 1.00 84.56 85 GLY A O 1
ATOM 652 N N . LYS A 1 86 ? 4.106 -11.873 8.132 1.00 78.38 86 LYS A N 1
ATOM 653 C CA . LYS A 1 86 ? 4.564 -13.093 8.809 1.00 78.38 86 LYS A CA 1
ATOM 654 C C . LYS A 1 86 ? 5.424 -12.703 10.005 1.00 78.38 86 LYS A C 1
ATOM 656 O O . LYS A 1 86 ? 6.431 -12.023 9.828 1.00 78.38 86 LYS A O 1
ATOM 661 N N . ALA A 1 87 ? 5.040 -13.134 11.204 1.00 64.56 87 ALA A N 1
ATOM 662 C CA . ALA A 1 87 ? 5.940 -13.066 12.348 1.00 64.56 87 ALA A CA 1
ATOM 663 C C . ALA A 1 87 ? 7.194 -13.897 12.033 1.00 64.56 87 ALA A C 1
ATOM 665 O O . ALA A 1 87 ? 7.080 -14.994 11.481 1.00 64.56 87 ALA A O 1
ATOM 666 N N . ALA A 1 88 ? 8.376 -13.365 12.344 1.00 61.16 88 ALA A N 1
ATOM 667 C CA . ALA A 1 88 ? 9.590 -14.165 12.311 1.00 61.16 88 ALA A CA 1
ATOM 668 C C . ALA A 1 88 ? 9.438 -15.279 13.359 1.00 61.16 88 ALA A C 1
ATOM 670 O O . ALA A 1 88 ? 9.283 -14.985 14.545 1.00 61.16 88 ALA A O 1
ATOM 671 N N . SER A 1 89 ? 9.377 -16.526 12.890 1.00 52.69 89 SER A N 1
ATOM 672 C CA . SER A 1 89 ? 9.395 -17.739 13.713 1.00 52.69 89 SER A CA 1
ATOM 673 C C . SER A 1 89 ? 10.790 -18.017 14.246 1.00 52.69 89 SER A C 1
ATOM 675 O O . SER A 1 89 ? 11.722 -17.890 13.417 1.00 52.69 89 SER A O 1
#